Protein AF-A0A1H4M470-F1 (afdb_monomer)

Mean predicted aligned error: 11.05 Å

Solvent-accessible surface area (backbone atoms only — not comparable to full-atom values): 6060 Å² total; per-residue (Å²): 134,82,74,79,84,55,84,59,74,75,57,66,74,62,61,58,74,41,48,100,82,36,68,67,44,51,53,48,61,72,43,42,42,56,55,51,32,56,48,27,64,73,62,47,40,42,80,66,57,75,64,45,68,61,102,70,30,46,36,32,38,24,26,35,80,87,69,47,80,48,69,53,74,50,60,81,85,44,87,88,51,77,72,64,75,91,70,87,73,87,81,80,79,82,131

Structure (mmCIF, N/CA/C/O backbone):
data_AF-A0A1H4M470-F1
#
_entry.id   AF-A0A1H4M470-F1
#
loop_
_atom_site.group_PDB
_atom_site.id
_atom_site.type_symbol
_atom_site.label_atom_id
_atom_site.label_alt_id
_atom_site.label_comp_id
_atom_site.label_asym_id
_atom_site.label_entity_id
_atom_site.label_seq_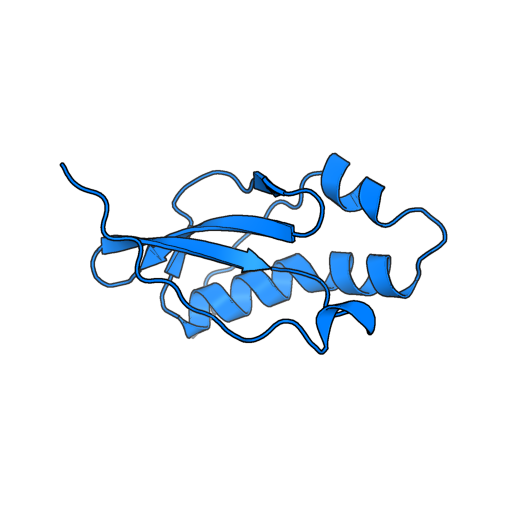id
_atom_site.pdbx_PDB_ins_code
_atom_site.Cartn_x
_atom_site.Cartn_y
_atom_site.Cartn_z
_atom_site.occupancy
_atom_site.B_iso_or_equiv
_atom_site.auth_seq_id
_atom_site.auth_comp_id
_atom_site.auth_asym_id
_atom_site.auth_atom_id
_atom_site.pdbx_PDB_model_num
ATOM 1 N N . MET A 1 1 ? -18.872 -10.722 -7.880 1.00 42.16 1 MET A N 1
ATOM 2 C CA . MET A 1 1 ? -18.393 -9.979 -6.701 1.00 42.16 1 MET A CA 1
ATOM 3 C C . MET A 1 1 ? -17.269 -9.095 -7.198 1.00 42.16 1 MET A C 1
ATOM 5 O O . MET A 1 1 ? -16.243 -9.627 -7.595 1.00 42.16 1 MET A O 1
ATOM 9 N N . THR A 1 2 ? -17.524 -7.801 -7.368 1.00 42.62 2 THR A N 1
ATOM 10 C CA . THR A 1 2 ? -16.481 -6.851 -7.777 1.00 42.62 2 THR A CA 1
ATOM 11 C C . THR A 1 2 ? -15.587 -6.646 -6.559 1.00 42.62 2 THR A C 1
ATOM 13 O O . THR A 1 2 ? -16.134 -6.240 -5.532 1.00 42.62 2 THR A O 1
ATOM 16 N N . PRO A 1 3 ? -14.287 -6.983 -6.610 1.00 50.94 3 PRO A N 1
ATOM 17 C CA . PRO A 1 3 ? -13.407 -6.737 -5.477 1.00 50.94 3 PRO A CA 1
ATOM 18 C C . PRO A 1 3 ? -13.397 -5.235 -5.159 1.00 50.94 3 PRO A C 1
ATOM 20 O O . PRO A 1 3 ? -13.468 -4.418 -6.091 1.00 50.94 3 PRO A O 1
ATOM 23 N N . PRO A 1 4 ? -13.375 -4.844 -3.875 1.00 57.31 4 PRO A N 1
ATOM 24 C CA . PRO A 1 4 ? -13.190 -3.451 -3.508 1.00 57.31 4 PRO A CA 1
ATOM 25 C C . PRO A 1 4 ? -11.876 -2.951 -4.118 1.00 57.31 4 PRO A C 1
ATOM 27 O O . PRO A 1 4 ? -10.812 -3.542 -3.968 1.00 57.31 4 PRO A O 1
ATOM 30 N N . ILE A 1 5 ? -11.954 -1.852 -4.867 1.00 61.09 5 ILE A N 1
ATOM 31 C CA . ILE A 1 5 ? -10.779 -1.277 -5.519 1.00 61.09 5 ILE A CA 1
ATOM 32 C C . ILE A 1 5 ? -9.976 -0.547 -4.440 1.00 61.09 5 ILE A C 1
ATOM 34 O O . ILE A 1 5 ? -10.188 0.640 -4.183 1.00 61.09 5 ILE A O 1
ATOM 38 N N . HIS A 1 6 ? -9.077 -1.264 -3.770 1.00 67.88 6 HIS A N 1
ATOM 39 C CA . HIS A 1 6 ? -8.173 -0.672 -2.793 1.00 67.88 6 HIS A CA 1
ATOM 40 C C . HIS A 1 6 ? -7.136 0.190 -3.515 1.00 67.88 6 HIS A C 1
ATOM 42 O O . HIS A 1 6 ? -6.214 -0.308 -4.161 1.00 67.88 6 HIS A O 1
ATOM 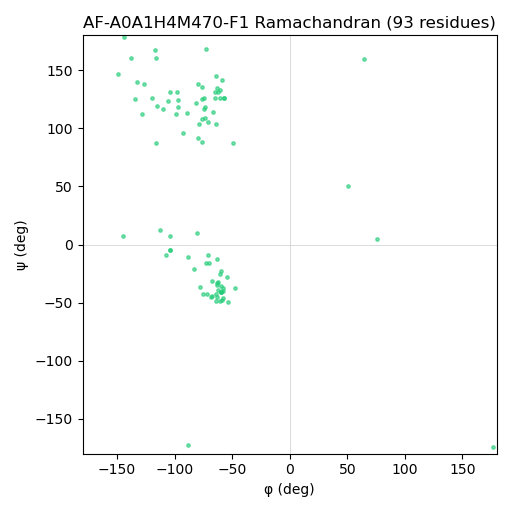48 N N . ARG A 1 7 ? -7.296 1.515 -3.427 1.00 68.81 7 ARG A N 1
ATOM 49 C CA . ARG A 1 7 ? -6.331 2.464 -3.983 1.00 68.81 7 ARG A CA 1
ATOM 50 C C . ARG A 1 7 ? -5.146 2.578 -3.028 1.00 68.81 7 ARG A C 1
ATOM 52 O O . ARG A 1 7 ? -5.258 3.203 -1.979 1.00 68.81 7 ARG A O 1
ATOM 59 N N . ILE A 1 8 ? -4.035 1.941 -3.382 1.00 79.25 8 ILE A N 1
ATOM 60 C CA . ILE A 1 8 ? -2.809 1.958 -2.582 1.00 79.25 8 ILE A CA 1
ATOM 61 C C . ILE A 1 8 ? -1.859 2.994 -3.165 1.00 79.25 8 ILE A C 1
ATOM 63 O O . ILE A 1 8 ? -1.354 2.823 -4.274 1.00 79.25 8 ILE A O 1
ATOM 67 N N . ASP A 1 9 ? -1.628 4.071 -2.417 1.00 78.88 9 ASP A N 1
ATOM 68 C CA . ASP A 1 9 ? -0.642 5.083 -2.781 1.00 78.88 9 ASP A CA 1
ATOM 69 C C . ASP A 1 9 ? 0.771 4.555 -2.481 1.00 78.88 9 ASP A C 1
ATOM 71 O O . ASP A 1 9 ? 1.080 4.126 -1.365 1.00 78.88 9 ASP A O 1
ATOM 75 N N . VAL A 1 10 ? 1.635 4.561 -3.497 1.00 73.62 10 VAL A N 1
ATOM 76 C CA . VAL A 1 10 ? 3.054 4.210 -3.369 1.00 73.62 10 VAL A CA 1
ATOM 77 C C . VAL A 1 10 ? 3.838 5.515 -3.227 1.00 73.62 10 VAL A C 1
ATOM 79 O O . VAL A 1 10 ? 3.788 6.328 -4.145 1.00 73.62 10 VAL A O 1
ATOM 82 N N . PRO A 1 11 ? 4.552 5.749 -2.112 1.00 77.88 11 PRO A N 1
ATOM 83 C CA . PRO A 1 11 ? 5.286 6.997 -1.915 1.00 77.88 11 PRO A CA 1
ATOM 84 C C . PRO A 1 11 ? 6.359 7.228 -2.992 1.00 77.88 11 PRO A C 1
ATOM 86 O O . PRO A 1 11 ? 7.171 6.339 -3.253 1.00 77.88 11 PRO A O 1
ATOM 89 N N . ASP A 1 12 ? 6.427 8.436 -3.560 1.00 75.38 12 ASP A N 1
ATOM 90 C CA . ASP A 1 12 ? 7.374 8.780 -4.640 1.00 75.38 12 ASP A CA 1
ATOM 91 C C . ASP A 1 12 ? 8.839 8.553 -4.240 1.00 75.38 12 ASP A C 1
ATOM 93 O O . ASP A 1 12 ? 9.648 8.062 -5.022 1.00 75.38 12 ASP A O 1
ATOM 97 N N . VAL A 1 13 ? 9.175 8.843 -2.981 1.00 76.62 13 VAL A N 1
ATOM 98 C CA . VAL A 1 13 ? 10.505 8.597 -2.396 1.00 76.62 13 VAL A CA 1
ATOM 99 C C . VAL A 1 13 ? 10.874 7.108 -2.365 1.00 76.62 13 VAL A C 1
ATOM 101 O O . VAL A 1 13 ? 12.039 6.743 -2.531 1.00 76.62 13 VAL A O 1
ATOM 104 N N . PHE A 1 14 ? 9.883 6.231 -2.201 1.00 76.06 14 PHE A N 1
ATOM 105 C CA . P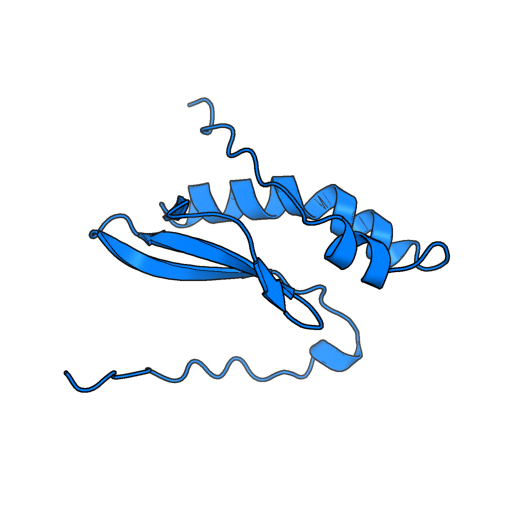HE A 1 14 ? 10.080 4.789 -2.272 1.00 76.06 14 PHE A CA 1
ATOM 106 C C . PHE A 1 14 ? 10.252 4.339 -3.723 1.00 76.06 14 PHE A C 1
ATOM 108 O O . PHE A 1 14 ? 11.167 3.573 -4.014 1.00 76.06 14 PHE A O 1
ATOM 115 N N . ALA A 1 15 ? 9.444 4.870 -4.645 1.00 76.62 15 ALA A N 1
ATOM 116 C CA . ALA A 1 15 ? 9.590 4.595 -6.072 1.00 76.62 15 ALA A CA 1
ATOM 117 C C . ALA A 1 15 ? 10.970 5.031 -6.604 1.00 76.62 15 ALA A C 1
ATOM 119 O O . ALA A 1 15 ? 11.626 4.275 -7.323 1.00 76.62 15 ALA A O 1
ATOM 120 N N . ALA A 1 16 ? 11.465 6.192 -6.166 1.00 76.06 16 ALA A N 1
ATOM 121 C CA . ALA A 1 16 ? 12.790 6.704 -6.514 1.00 76.06 16 ALA A CA 1
ATOM 122 C C . ALA A 1 16 ? 13.941 5.784 -6.061 1.00 76.06 16 ALA A C 1
ATOM 124 O O . ALA A 1 16 ? 15.001 5.778 -6.685 1.00 76.06 16 ALA A O 1
ATOM 125 N N . SER A 1 17 ? 13.734 4.963 -5.023 1.00 72.31 17 SER A N 1
ATOM 126 C CA . SER A 1 17 ? 14.754 4.035 -4.506 1.00 72.31 17 SER A CA 1
ATOM 127 C C . SER A 1 17 ? 15.054 2.861 -5.450 1.00 72.31 17 SER A C 1
ATOM 129 O O . SER A 1 17 ? 16.083 2.210 -5.288 1.00 72.31 17 SER A O 1
ATOM 131 N N . PHE A 1 18 ? 14.197 2.598 -6.445 1.00 70.62 18 PHE A N 1
ATOM 132 C CA . PHE A 1 18 ? 14.439 1.571 -7.468 1.00 70.62 18 PHE A CA 1
ATOM 133 C C . PHE A 1 18 ? 15.216 2.115 -8.681 1.00 70.62 18 PHE A C 1
ATOM 135 O O . PHE A 1 18 ? 15.722 1.329 -9.469 1.00 70.62 18 PHE A O 1
ATOM 142 N N . GLY A 1 19 ? 15.395 3.437 -8.804 1.00 62.84 19 GLY A N 1
ATOM 143 C CA . GLY A 1 19 ? 16.239 4.071 -9.822 1.00 62.84 19 GLY A CA 1
ATOM 144 C C . GLY A 1 19 ? 15.790 3.891 -11.286 1.00 62.84 19 GLY A C 1
ATOM 145 O O . GLY A 1 19 ? 15.075 2.964 -11.670 1.00 62.84 19 GLY A O 1
ATOM 146 N N . ASP A 1 20 ? 16.268 4.776 -12.163 1.00 62.31 20 ASP A N 1
ATOM 147 C CA . ASP A 1 20 ? 15.916 4.768 -13.594 1.00 62.31 20 ASP A CA 1
ATOM 148 C C . ASP A 1 20 ? 16.520 3.596 -14.387 1.00 62.31 20 ASP A C 1
ATOM 150 O O . ASP A 1 20 ? 16.132 3.354 -15.534 1.00 62.31 20 ASP A O 1
ATOM 154 N N . HIS A 1 21 ? 17.430 2.809 -13.806 1.00 59.69 21 HIS A N 1
ATOM 155 C CA . HIS A 1 21 ? 18.121 1.724 -14.516 1.00 59.69 21 HIS A CA 1
ATOM 156 C C . HIS A 1 21 ? 17.684 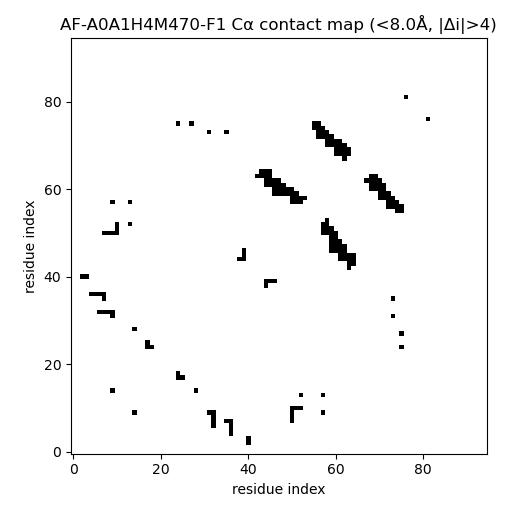0.305 -14.115 1.00 59.69 21 HIS A C 1
ATOM 158 O O . HIS A 1 21 ? 18.025 -0.641 -14.820 1.00 59.69 21 HIS A O 1
ATOM 164 N N . ASP A 1 22 ? 16.877 0.135 -13.061 1.00 72.62 22 ASP A N 1
ATOM 165 C CA . ASP A 1 22 ? 16.368 -1.185 -12.669 1.00 72.62 22 ASP A CA 1
ATOM 166 C C . ASP A 1 22 ? 14.998 -1.474 -13.307 1.00 72.62 22 ASP A C 1
ATOM 168 O O . ASP A 1 22 ? 13.935 -1.073 -12.819 1.00 72.62 22 ASP A O 1
ATOM 172 N N . ALA A 1 23 ? 15.010 -2.184 -14.438 1.00 78.50 23 ALA A N 1
ATOM 173 C CA . ALA A 1 23 ? 13.785 -2.601 -15.117 1.00 78.50 23 ALA A CA 1
ATOM 174 C C . ALA A 1 23 ? 12.935 -3.561 -14.262 1.00 78.50 23 ALA A C 1
ATOM 176 O O . ALA A 1 23 ? 11.704 -3.508 -14.334 1.00 78.50 23 ALA A O 1
ATOM 177 N N . ALA A 1 24 ? 13.571 -4.401 -13.436 1.00 76.75 24 ALA A N 1
ATOM 178 C CA . ALA A 1 24 ? 12.873 -5.331 -12.553 1.00 76.75 24 ALA A CA 1
ATOM 179 C C . ALA A 1 24 ? 12.202 -4.584 -11.391 1.00 76.75 24 ALA A C 1
ATOM 181 O O . ALA A 1 24 ? 11.033 -4.836 -11.087 1.00 76.75 24 ALA A O 1
ATOM 182 N N . GLY A 1 25 ? 12.899 -3.610 -10.804 1.00 78.12 25 GLY A N 1
ATOM 183 C CA . GLY A 1 25 ? 12.360 -2.698 -9.797 1.00 78.12 25 GLY A CA 1
ATOM 184 C C . GLY A 1 25 ? 11.150 -1.908 -10.291 1.00 78.12 25 GLY A C 1
ATOM 185 O O . GLY A 1 25 ? 10.113 -1.883 -9.627 1.00 78.12 25 GLY A O 1
ATOM 186 N N . ARG A 1 26 ? 11.216 -1.341 -11.503 1.00 78.81 26 ARG A N 1
ATOM 187 C CA . ARG A 1 26 ? 10.068 -0.639 -12.109 1.00 78.81 26 ARG A CA 1
ATOM 188 C C . ARG A 1 26 ? 8.879 -1.554 -12.386 1.00 78.81 26 ARG A C 1
ATOM 190 O O . ARG A 1 26 ? 7.743 -1.167 -12.117 1.00 78.81 26 ARG A O 1
ATOM 197 N N . ALA A 1 27 ? 9.120 -2.759 -12.903 1.00 82.56 27 ALA A N 1
ATOM 198 C CA . ALA A 1 27 ? 8.055 -3.735 -13.127 1.00 82.56 27 ALA A CA 1
ATOM 199 C C . ALA A 1 27 ? 7.375 -4.136 -11.806 1.00 82.56 27 ALA A C 1
ATOM 201 O O . ALA A 1 27 ? 6.150 -4.253 -11.744 1.00 82.56 27 ALA A O 1
ATOM 202 N N . TRP A 1 28 ? 8.158 -4.282 -10.735 1.00 82.31 28 TRP A N 1
ATOM 203 C CA . TRP A 1 28 ? 7.638 -4.560 -9.402 1.00 82.31 28 TRP A CA 1
ATOM 204 C C . TRP A 1 28 ? 6.839 -3.380 -8.824 1.00 82.31 28 TRP A C 1
ATOM 206 O O . TRP A 1 28 ? 5.723 -3.587 -8.345 1.00 82.31 28 TRP A O 1
ATOM 216 N N . LEU A 1 29 ? 7.338 -2.143 -8.945 1.00 82.50 29 LEU A N 1
ATOM 217 C CA . LEU A 1 29 ? 6.613 -0.924 -8.552 1.00 82.50 29 LEU A CA 1
ATOM 218 C C . LEU A 1 29 ? 5.275 -0.778 -9.289 1.00 82.50 29 LEU A C 1
ATOM 220 O O . LEU A 1 29 ? 4.272 -0.419 -8.675 1.00 82.50 29 LEU A O 1
ATOM 224 N N . ALA A 1 30 ? 5.229 -1.102 -10.582 1.00 83.75 30 ALA A N 1
ATOM 225 C CA . ALA A 1 30 ? 3.990 -1.074 -11.359 1.00 83.75 30 ALA A CA 1
ATOM 226 C C . ALA A 1 30 ? 2.983 -2.155 -10.915 1.00 83.75 30 ALA A C 1
ATOM 228 O O . ALA A 1 30 ? 1.772 -1.951 -10.999 1.00 83.75 30 ALA A O 1
ATOM 229 N N . ALA A 1 31 ? 3.465 -3.302 -10.429 1.00 84.75 31 ALA A N 1
ATOM 230 C CA . ALA A 1 31 ? 2.622 -4.395 -9.943 1.00 84.75 31 ALA A CA 1
ATOM 231 C C . ALA A 1 31 ? 2.159 -4.217 -8.485 1.00 84.75 31 ALA A C 1
ATOM 233 O O . ALA A 1 31 ? 1.165 -4.824 -8.082 1.00 84.75 31 ALA A O 1
ATOM 234 N N . LEU A 1 32 ? 2.863 -3.397 -7.701 1.00 83.38 32 LEU A N 1
ATOM 235 C CA . LEU A 1 32 ? 2.668 -3.223 -6.260 1.00 83.38 32 LEU A CA 1
ATOM 236 C C . LEU A 1 32 ? 1.229 -2.876 -5.851 1.00 83.38 32 LEU A C 1
ATOM 238 O O . LEU A 1 32 ? 0.708 -3.562 -4.971 1.00 83.38 32 LEU A O 1
ATOM 242 N N . PRO A 1 33 ? 0.553 -1.884 -6.469 1.00 84.12 33 PRO A N 1
ATOM 243 C CA . PRO A 1 33 ? -0.813 -1.531 -6.085 1.00 84.12 33 PRO A CA 1
ATOM 244 C C . PRO A 1 33 ? -1.787 -2.700 -6.251 1.00 84.12 33 PRO A C 1
ATOM 246 O O . PRO A 1 33 ? -2.614 -2.949 -5.377 1.00 84.12 33 PRO A O 1
ATOM 249 N N . ARG A 1 34 ? -1.644 -3.465 -7.341 1.00 84.19 34 ARG A N 1
ATOM 250 C CA . ARG A 1 34 ? -2.473 -4.649 -7.593 1.00 84.19 34 ARG A CA 1
ATOM 251 C C . ARG A 1 34 ? -2.164 -5.767 -6.601 1.00 84.19 34 ARG A C 1
ATOM 253 O O . ARG A 1 34 ? -3.085 -6.345 -6.046 1.00 84.19 34 ARG A O 1
ATOM 260 N N . LEU A 1 35 ? -0.883 -6.049 -6.351 1.00 85.81 35 LEU A N 1
ATOM 261 C CA . LEU A 1 35 ? -0.474 -7.066 -5.375 1.00 85.81 35 LEU A CA 1
ATOM 262 C C . LEU A 1 35 ? -0.981 -6.742 -3.967 1.00 85.81 35 LEU A C 1
ATOM 264 O O . LEU A 1 35 ? -1.418 -7.640 -3.254 1.00 85.81 35 LEU A O 1
ATOM 268 N N . ALA A 1 36 ? -0.930 -5.469 -3.576 1.00 86.12 36 ALA A N 1
ATOM 269 C CA . ALA A 1 36 ? -1.452 -5.013 -2.300 1.00 86.12 36 ALA A CA 1
ATOM 270 C C . ALA A 1 36 ? -2.971 -5.218 -2.214 1.00 86.12 36 ALA A C 1
ATOM 272 O O . ALA A 1 36 ? -3.428 -5.819 -1.248 1.00 86.12 36 ALA A O 1
ATOM 273 N N . ALA A 1 37 ? -3.733 -4.802 -3.231 1.00 86.25 37 ALA A N 1
ATOM 274 C CA . ALA A 1 37 ? -5.180 -5.021 -3.282 1.00 86.25 37 ALA A CA 1
ATOM 275 C C . ALA A 1 37 ? -5.545 -6.516 -3.222 1.00 86.25 37 ALA A C 1
ATOM 277 O O . ALA A 1 37 ? -6.342 -6.916 -2.380 1.00 86.25 37 ALA A O 1
ATOM 278 N N . ASP A 1 38 ? -4.882 -7.353 -4.028 1.00 87.00 38 ASP A N 1
ATOM 279 C CA . ASP A 1 38 ? -5.123 -8.801 -4.061 1.00 87.00 38 ASP A CA 1
ATOM 280 C C . ASP A 1 38 ? -4.858 -9.466 -2.693 1.00 87.00 38 ASP A C 1
ATOM 282 O O . ASP A 1 38 ? -5.532 -10.429 -2.323 1.00 87.00 38 ASP A O 1
ATOM 286 N N . LEU A 1 39 ? -3.853 -8.992 -1.944 1.00 87.75 39 LEU A N 1
ATOM 287 C CA . LEU A 1 39 ? -3.521 -9.511 -0.612 1.00 87.75 39 LEU A CA 1
ATOM 288 C C . LEU A 1 39 ? -4.471 -9.002 0.470 1.00 87.75 39 LEU A C 1
ATOM 290 O O . LEU A 1 39 ? -4.803 -9.771 1.370 1.00 87.75 39 LEU A O 1
ATOM 294 N N . LEU A 1 40 ? -4.915 -7.746 0.375 1.00 87.81 40 LEU A N 1
ATOM 295 C CA . LEU A 1 40 ? -5.934 -7.200 1.268 1.00 87.81 40 LEU A CA 1
ATOM 296 C C . LEU A 1 40 ? -7.234 -7.996 1.149 1.00 87.81 40 LEU A C 1
ATOM 298 O O . LEU A 1 40 ? -7.737 -8.479 2.160 1.00 87.81 40 LEU A O 1
ATOM 302 N N . ASP A 1 41 ? -7.696 -8.233 -0.079 1.00 86.31 41 ASP A N 1
ATOM 303 C CA . ASP A 1 41 ? -8.901 -9.021 -0.347 1.00 86.31 41 ASP A CA 1
ATOM 304 C C . ASP A 1 41 ? -8.749 -10.472 0.119 1.00 86.31 41 ASP A C 1
ATOM 306 O O . ASP A 1 41 ? -9.638 -11.040 0.751 1.00 86.31 41 ASP A O 1
ATOM 310 N N . ARG A 1 42 ? -7.605 -11.099 -0.184 1.00 87.44 42 ARG A N 1
ATOM 311 C CA . ARG A 1 42 ? -7.359 -12.504 0.169 1.00 87.44 42 ARG A CA 1
ATOM 312 C C . ARG A 1 42 ? -7.339 -12.737 1.676 1.00 87.44 42 ARG A C 1
ATOM 314 O O . ARG A 1 42 ? -7.692 -13.830 2.115 1.00 87.44 42 ARG A O 1
ATOM 321 N N . TRP A 1 43 ? -6.845 -11.769 2.439 1.00 87.75 43 TRP A N 1
ATOM 322 C CA . TRP A 1 43 ? -6.676 -11.883 3.887 1.00 87.75 43 TRP A CA 1
ATOM 323 C C . TRP A 1 43 ? -7.740 -11.125 4.682 1.00 87.75 43 TRP A C 1
ATOM 325 O O . TRP A 1 43 ? -7.624 -11.059 5.902 1.00 87.75 43 TRP A O 1
ATOM 335 N N . ASP A 1 44 ? -8.761 -10.592 4.005 1.00 87.56 44 ASP A N 1
ATOM 336 C CA . ASP A 1 44 ? -9.844 -9.806 4.602 1.00 87.56 44 ASP A CA 1
ATOM 337 C C . ASP A 1 44 ? -9.306 -8.678 5.505 1.00 87.56 44 ASP A C 1
ATOM 339 O O . ASP A 1 44 ? -9.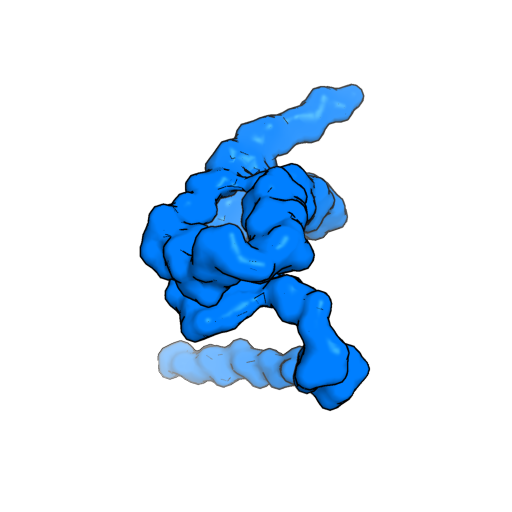635 -8.540 6.687 1.00 87.56 44 ASP A O 1
ATOM 343 N N . LEU A 1 45 ? -8.368 -7.911 4.943 1.00 87.94 45 LEU A N 1
ATOM 344 C CA . LEU A 1 45 ? -7.677 -6.817 5.612 1.00 87.94 45 LEU A CA 1
ATOM 345 C C . LEU A 1 45 ? -8.217 -5.472 5.128 1.00 87.94 45 LEU A C 1
ATOM 347 O O . LEU A 1 45 ? -8.239 -5.179 3.935 1.00 87.94 45 LEU A O 1
ATOM 351 N N . CYS A 1 46 ? -8.545 -4.596 6.071 1.00 87.88 46 CYS A N 1
ATOM 352 C CA . CYS A 1 46 ? -8.919 -3.215 5.792 1.00 87.88 46 CYS A CA 1
ATOM 353 C C . CYS A 1 46 ? -7.720 -2.276 5.997 1.00 87.88 46 CYS A C 1
ATOM 355 O O . CYS A 1 46 ? -7.097 -2.332 7.056 1.00 87.88 46 CYS A O 1
ATOM 357 N N . PRO A 1 47 ? -7.394 -1.373 5.055 1.00 87.50 47 PRO A N 1
ATOM 358 C CA . PRO A 1 47 ? -6.399 -0.326 5.284 1.00 87.50 47 PRO A CA 1
ATOM 359 C C . PRO A 1 47 ? -6.769 0.541 6.494 1.00 87.50 47 PRO A C 1
ATOM 361 O O . PRO A 1 47 ? -7.868 1.091 6.557 1.00 87.50 47 PRO A O 1
ATOM 364 N N . ALA A 1 48 ? -5.843 0.677 7.441 1.00 83.94 48 ALA A N 1
ATOM 365 C CA . ALA A 1 48 ? -6.062 1.386 8.704 1.00 83.94 48 ALA A CA 1
ATOM 366 C C . ALA A 1 48 ? -5.415 2.782 8.740 1.00 83.94 48 ALA A C 1
ATOM 368 O O . ALA A 1 48 ? -5.577 3.521 9.710 1.00 83.94 48 ALA A O 1
ATOM 369 N N . GLY A 1 49 ? -4.661 3.155 7.702 1.00 82.31 49 GLY A N 1
ATOM 370 C CA . GLY A 1 49 ? -3.946 4.426 7.657 1.00 82.31 49 GLY A CA 1
ATOM 371 C C . GLY A 1 49 ? -3.078 4.601 6.409 1.00 82.31 49 GLY A C 1
ATOM 372 O O . GLY A 1 49 ? -3.121 3.761 5.506 1.00 82.31 49 GLY A O 1
ATOM 373 N N . PRO A 1 50 ? -2.294 5.695 6.343 1.00 79.00 50 PRO A N 1
ATOM 374 C CA . PRO A 1 50 ? -1.433 5.978 5.202 1.00 79.00 50 PRO A CA 1
ATOM 375 C C . PRO A 1 50 ? -0.339 4.915 5.047 1.00 79.00 50 PRO A C 1
ATOM 377 O O . PRO A 1 50 ? 0.203 4.401 6.029 1.00 79.00 50 PRO A O 1
ATOM 380 N N . THR A 1 51 ? 0.013 4.616 3.798 1.00 79.00 51 THR A N 1
ATOM 381 C CA . THR A 1 51 ? 1.178 3.796 3.465 1.00 79.00 51 THR A CA 1
ATOM 382 C C . THR A 1 51 ? 2.457 4.479 3.933 1.00 79.00 51 THR A C 1
ATOM 384 O O . THR A 1 51 ? 2.687 5.668 3.716 1.00 79.00 51 THR A O 1
ATOM 387 N N . THR A 1 52 ? 3.322 3.697 4.562 1.00 80.56 52 THR A N 1
ATOM 388 C CA . THR A 1 52 ? 4.685 4.095 4.917 1.00 80.56 52 THR A CA 1
ATOM 389 C C . THR A 1 52 ? 5.667 3.199 4.171 1.00 80.56 52 THR A C 1
ATOM 391 O O . THR A 1 52 ? 5.285 2.192 3.572 1.00 80.56 52 THR A O 1
ATOM 394 N N . HIS A 1 53 ? 6.943 3.561 4.150 1.00 77.56 53 HIS A N 1
ATOM 395 C CA . HIS A 1 53 ? 7.971 2.735 3.531 1.00 77.56 53 HIS A CA 1
ATOM 396 C C . HIS A 1 53 ? 9.177 2.605 4.461 1.00 77.56 53 HIS A C 1
ATOM 398 O O . HIS A 1 53 ? 9.582 3.557 5.125 1.00 77.56 53 HIS A O 1
ATOM 404 N N . GLY A 1 54 ? 9.745 1.403 4.515 1.00 69.06 54 GLY A N 1
ATOM 405 C CA . GLY A 1 54 ? 11.070 1.171 5.081 1.00 69.06 54 GLY A CA 1
ATOM 406 C C . GLY A 1 54 ? 12.158 1.345 4.019 1.00 69.06 54 GLY A C 1
ATOM 407 O O . GLY A 1 54 ? 11.879 1.698 2.876 1.00 69.06 54 GLY A O 1
ATOM 408 N N . MET A 1 55 ? 13.402 1.012 4.371 1.00 64.06 55 MET A N 1
ATOM 409 C CA . MET A 1 55 ? 14.556 1.085 3.456 1.00 64.06 55 MET A CA 1
ATOM 410 C C . MET A 1 55 ? 14.407 0.206 2.197 1.00 64.06 55 MET A C 1
ATOM 412 O O . MET A 1 55 ? 15.049 0.457 1.188 1.00 64.06 55 MET A O 1
ATOM 416 N N . ALA A 1 56 ? 13.564 -0.831 2.246 1.00 67.75 56 ALA A N 1
ATOM 417 C CA . ALA A 1 56 ? 13.428 -1.818 1.175 1.00 67.75 56 ALA A CA 1
ATOM 418 C C . ALA A 1 56 ? 11.996 -2.344 0.975 1.00 67.75 56 ALA A C 1
ATOM 420 O O . ALA A 1 56 ? 11.799 -3.322 0.257 1.00 67.75 56 ALA A O 1
ATOM 421 N N . SER A 1 57 ? 10.988 -1.787 1.649 1.00 78.88 57 SER A N 1
ATOM 422 C CA . SER A 1 57 ? 9.637 -2.365 1.635 1.00 78.88 57 SER A CA 1
ATOM 423 C C . SER A 1 57 ? 8.557 -1.312 1.781 1.00 78.88 57 SER A C 1
ATOM 425 O O . SER A 1 57 ? 8.732 -0.361 2.543 1.00 78.88 57 SER A O 1
ATOM 427 N N . LEU A 1 58 ? 7.419 -1.547 1.135 1.00 82.94 58 LEU A N 1
ATOM 428 C CA . LEU A 1 58 ? 6.182 -0.830 1.409 1.00 82.94 58 LEU A CA 1
ATOM 429 C C . LEU A 1 58 ? 5.525 -1.432 2.656 1.00 82.94 58 LEU A C 1
ATOM 431 O O . LEU A 1 58 ? 5.512 -2.652 2.834 1.00 82.94 58 LEU A O 1
ATOM 435 N N . VAL A 1 59 ? 5.005 -0.575 3.523 1.00 86.12 59 VAL A N 1
ATOM 436 C CA . VAL A 1 59 ? 4.420 -0.929 4.815 1.00 86.12 59 VAL A CA 1
ATOM 437 C C . VAL A 1 59 ? 3.041 -0.288 4.896 1.00 86.12 59 VAL A C 1
ATOM 439 O O . VAL A 1 59 ? 2.913 0.934 4.967 1.00 86.12 59 VAL A O 1
ATOM 442 N N . LEU A 1 60 ? 2.002 -1.113 4.883 1.00 87.56 60 LEU A N 1
ATOM 443 C CA . LEU A 1 60 ? 0.616 -0.671 4.961 1.00 87.56 60 LEU A CA 1
ATOM 444 C C . LEU A 1 60 ? 0.023 -1.081 6.318 1.00 87.56 60 LEU A C 1
ATOM 446 O O . LEU A 1 60 ? -0.087 -2.280 6.589 1.00 87.56 60 LEU A O 1
ATOM 450 N N . PRO A 1 61 ? -0.365 -0.122 7.174 1.00 87.94 61 PRO A N 1
ATOM 451 C CA . PRO A 1 61 ? -1.172 -0.409 8.353 1.00 87.94 61 PRO A CA 1
ATOM 452 C C . PRO A 1 61 ? -2.528 -0.978 7.933 1.00 87.94 61 PRO A C 1
ATOM 454 O O . PRO A 1 61 ? -3.202 -0.410 7.070 1.00 87.94 61 PRO A O 1
ATOM 457 N N . VAL A 1 62 ? -2.937 -2.082 8.551 1.00 90.19 62 VAL A N 1
ATOM 458 C CA . VAL A 1 62 ? -4.202 -2.759 8.255 1.00 90.19 62 VAL A CA 1
ATOM 459 C C . VAL A 1 62 ? -4.903 -3.202 9.534 1.00 90.19 62 VAL A C 1
ATOM 461 O O . VAL A 1 62 ? -4.292 -3.349 10.592 1.00 90.19 62 VAL A O 1
ATOM 464 N N . THR A 1 63 ? -6.195 -3.454 9.428 1.00 90.31 63 THR A N 1
ATOM 465 C CA . THR A 1 63 ? -7.008 -4.090 10.457 1.00 90.31 63 THR A CA 1
ATOM 466 C C . THR A 1 63 ? -7.586 -5.363 9.860 1.00 90.31 63 THR A C 1
ATOM 468 O O . THR A 1 63 ? -8.169 -5.315 8.779 1.00 90.31 63 THR A O 1
ATOM 471 N N . GLY A 1 64 ? -7.384 -6.502 10.522 1.00 87.31 64 GLY A N 1
ATOM 472 C CA . GLY A 1 64 ? -7.996 -7.760 10.090 1.00 87.31 64 GLY A CA 1
ATOM 473 C C . GLY A 1 64 ? -9.492 -7.810 10.378 1.00 87.31 64 GLY A C 1
ATOM 474 O O . GLY A 1 64 ? -10.002 -6.990 11.141 1.00 87.31 64 GLY A O 1
ATOM 475 N N . ALA A 1 65 ? -10.172 -8.807 9.812 1.00 82.44 65 ALA A N 1
ATOM 476 C CA . ALA A 1 65 ? -11.602 -9.058 10.012 1.00 82.44 65 ALA A CA 1
ATOM 477 C C . ALA A 1 65 ? -12.035 -9.031 11.493 1.00 82.44 65 ALA A C 1
ATOM 479 O O . ALA A 1 65 ? -13.074 -8.473 11.837 1.00 82.44 65 ALA A O 1
ATOM 480 N N . ASP A 1 66 ? -11.185 -9.549 12.385 1.00 83.44 66 ASP A N 1
ATOM 481 C CA . ASP A 1 66 ? -11.428 -9.603 13.833 1.00 83.44 66 ASP A CA 1
ATOM 482 C C . ASP A 1 66 ? -11.132 -8.274 14.562 1.00 83.44 66 ASP A C 1
ATOM 484 O O . ASP A 1 66 ? -11.041 -8.230 15.789 1.00 83.44 66 ASP A O 1
ATOM 488 N N . GLY A 1 67 ? -10.897 -7.181 13.830 1.00 84.62 67 GLY A N 1
ATOM 489 C CA . GLY A 1 67 ? -10.537 -5.876 14.393 1.00 84.62 67 GLY A CA 1
ATOM 490 C C . GLY A 1 67 ? -9.087 -5.779 14.884 1.00 84.62 67 GLY A C 1
ATOM 491 O O . GLY A 1 67 ? -8.692 -4.756 15.443 1.00 84.62 67 GLY A O 1
ATOM 492 N N . THR A 1 68 ? -8.276 -6.822 14.681 1.00 87.00 68 THR A N 1
ATOM 493 C CA . THR A 1 68 ? -6.887 -6.862 15.160 1.00 87.00 68 THR A CA 1
ATOM 494 C C . THR A 1 68 ? -5.993 -5.963 14.297 1.00 87.00 68 THR A C 1
ATOM 496 O O . THR A 1 68 ? -5.954 -6.146 13.075 1.00 87.00 68 THR A O 1
ATOM 499 N N . PRO A 1 69 ? -5.243 -5.014 14.892 1.00 87.38 69 PRO A N 1
ATOM 500 C CA . PRO A 1 69 ? -4.256 -4.222 14.167 1.00 87.38 69 PRO A CA 1
ATOM 501 C C . PRO A 1 69 ? -3.112 -5.099 13.654 1.00 87.38 69 PRO A C 1
ATOM 503 O O . PRO A 1 69 ? -2.516 -5.871 14.406 1.00 87.38 69 PRO A O 1
ATOM 506 N N . ALA A 1 70 ? -2.776 -4.951 12.378 1.00 87.81 70 ALA A N 1
ATOM 507 C CA . ALA A 1 70 ? -1.681 -5.652 11.729 1.00 87.81 70 ALA A CA 1
ATOM 508 C C . ALA A 1 70 ? -0.991 -4.748 10.695 1.00 87.81 70 ALA A C 1
ATOM 510 O O . ALA A 1 70 ? -1.356 -3.589 10.483 1.00 87.81 70 ALA A O 1
ATOM 511 N N . VAL A 1 71 ? 0.054 -5.272 10.059 1.00 88.00 71 VAL A N 1
ATOM 512 C CA . VAL A 1 71 ? 0.822 -4.557 9.040 1.00 88.00 71 VAL A CA 1
ATOM 513 C C . VAL A 1 71 ? 1.050 -5.476 7.848 1.00 88.00 71 VAL A C 1
ATOM 515 O O . VAL A 1 71 ? 1.618 -6.558 7.993 1.00 88.00 71 VAL A O 1
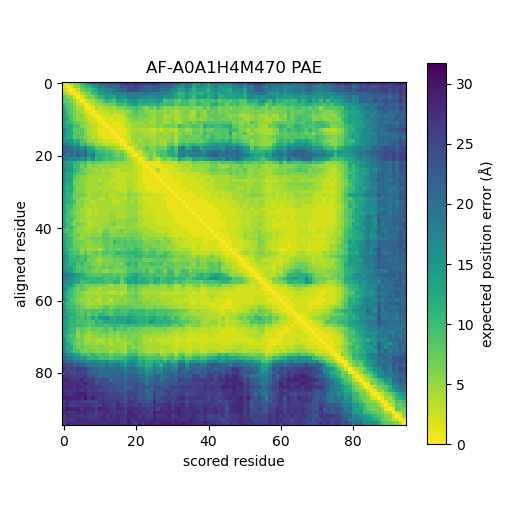ATOM 518 N N . LEU A 1 72 ? 0.657 -5.021 6.660 1.00 87.62 72 LEU A N 1
ATOM 519 C CA . LEU A 1 72 ? 0.990 -5.667 5.398 1.00 87.62 72 LEU A CA 1
ATOM 520 C C . LEU A 1 72 ? 2.314 -5.095 4.881 1.00 87.62 72 LEU A C 1
ATOM 522 O O . LEU A 1 72 ? 2.400 -3.922 4.515 1.00 87.62 72 LEU A O 1
ATOM 526 N N . LYS A 1 73 ? 3.358 -5.927 4.853 1.00 85.06 73 LYS A N 1
ATOM 527 C CA . LYS A 1 73 ? 4.686 -5.555 4.350 1.00 85.06 73 LYS A CA 1
ATOM 528 C C . LYS A 1 73 ? 4.936 -6.197 2.987 1.00 85.06 73 LYS A C 1
ATOM 530 O O . LYS A 1 73 ? 4.903 -7.419 2.868 1.00 85.06 73 LYS A O 1
ATOM 535 N N . LEU A 1 74 ? 5.243 -5.379 1.983 1.00 83.81 74 LEU A N 1
ATOM 536 C CA . LEU A 1 74 ? 5.555 -5.818 0.622 1.00 83.81 74 LEU A CA 1
ATOM 537 C C . LEU A 1 74 ? 7.001 -5.465 0.290 1.00 83.81 74 LEU A C 1
ATOM 539 O O . LEU A 1 74 ? 7.392 -4.297 0.297 1.00 83.81 74 LEU A O 1
ATOM 543 N N . GLN A 1 75 ? 7.799 -6.486 0.004 1.00 81.94 75 GLN A N 1
ATOM 544 C CA . GLN A 1 75 ? 9.214 -6.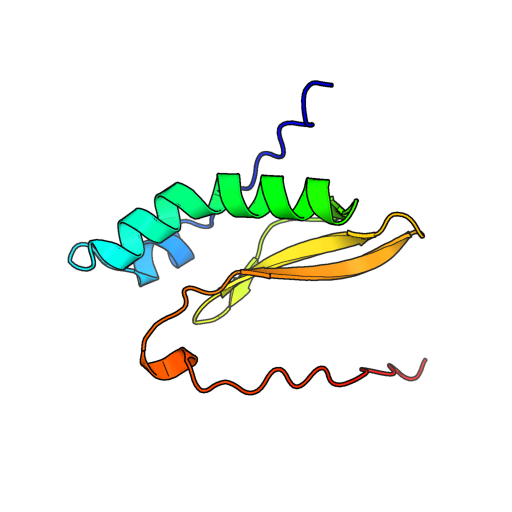363 -0.324 1.00 81.94 75 GLN A CA 1
ATOM 545 C C . GLN A 1 75 ? 9.474 -7.068 -1.656 1.00 81.94 75 GLN A C 1
ATOM 547 O O . GLN A 1 75 ? 8.931 -8.146 -1.898 1.00 81.94 75 GLN A O 1
ATOM 552 N N . GLN A 1 76 ? 10.290 -6.462 -2.518 1.00 71.62 76 GLN A N 1
ATOM 553 C CA . GLN A 1 76 ? 10.747 -7.126 -3.735 1.00 71.62 76 GLN A CA 1
ATOM 554 C C . GLN A 1 76 ? 11.621 -8.319 -3.335 1.00 71.62 76 GLN A C 1
ATOM 556 O O . GLN A 1 76 ? 12.582 -8.161 -2.578 1.00 71.62 76 GLN A O 1
ATOM 561 N N . VAL A 1 77 ? 11.287 -9.509 -3.833 1.00 64.88 77 VAL A N 1
ATOM 562 C CA . VAL A 1 77 ? 12.167 -10.673 -3.716 1.00 64.88 77 VAL A CA 1
ATOM 563 C C . VAL A 1 77 ? 13.304 -10.471 -4.715 1.00 64.88 77 VAL A C 1
ATOM 565 O O . VAL A 1 77 ? 13.066 -10.363 -5.915 1.00 64.88 77 VAL A O 1
ATOM 568 N N . ARG A 1 78 ? 14.526 -10.358 -4.205 1.00 57.06 78 ARG A N 1
ATOM 569 C CA . ARG A 1 78 ? 15.784 -10.313 -4.965 1.00 57.06 78 ARG A CA 1
ATOM 570 C C . ARG A 1 78 ? 16.614 -11.542 -4.590 1.00 57.06 78 ARG A C 1
ATOM 572 O O . ARG A 1 78 ? 16.343 -12.108 -3.535 1.00 57.06 78 ARG A O 1
ATOM 579 N N . GLU A 1 79 ? 17.600 -11.943 -5.396 1.00 46.78 79 GLU A N 1
ATOM 580 C CA . GLU A 1 79 ? 18.430 -13.143 -5.128 1.00 46.78 79 GLU A CA 1
ATOM 581 C C . GLU A 1 79 ? 19.087 -13.115 -3.726 1.00 46.78 79 GLU A C 1
ATOM 583 O O . GLU A 1 79 ? 19.245 -14.138 -3.071 1.00 46.78 79 GLU A O 1
ATOM 588 N N . GLU A 1 80 ? 19.342 -11.926 -3.169 1.00 46.81 80 GLU A N 1
ATOM 589 C CA . GLU A 1 80 ? 19.821 -11.740 -1.786 1.00 46.81 80 GLU A CA 1
ATOM 590 C C . GLU A 1 80 ? 18.745 -11.996 -0.695 1.00 46.81 80 GLU A C 1
ATOM 592 O O . GLU A 1 80 ? 19.049 -12.172 0.482 1.00 46.81 80 GLU A O 1
ATOM 597 N N . THR A 1 81 ? 17.460 -12.029 -1.061 1.00 46.59 81 THR A N 1
ATOM 598 C CA . THR A 1 81 ? 16.296 -12.274 -0.177 1.00 46.59 81 THR A CA 1
ATOM 599 C C . THR A 1 81 ? 15.715 -13.684 -0.332 1.00 46.59 81 THR A C 1
ATOM 601 O O . THR A 1 81 ? 14.839 -14.062 0.445 1.00 46.59 81 THR A O 1
ATOM 604 N N . GLU A 1 82 ? 16.209 -14.494 -1.275 1.00 46.78 82 GLU A N 1
ATOM 605 C CA . GLU A 1 82 ? 15.824 -15.912 -1.408 1.00 46.78 82 GLU A CA 1
ATOM 606 C C . GLU A 1 82 ? 16.225 -16.755 -0.179 1.00 46.78 82 GLU A C 1
ATOM 608 O O . GLU A 1 82 ? 15.722 -17.860 0.009 1.00 46.78 82 GLU A O 1
ATOM 613 N N . GLY A 1 83 ? 17.070 -16.207 0.705 1.00 42.97 83 GLY A N 1
ATOM 614 C CA . GLY A 1 83 ? 17.518 -16.834 1.949 1.00 42.97 83 GLY A CA 1
ATOM 615 C C . GLY A 1 83 ? 17.043 -16.174 3.246 1.00 42.97 83 GLY A C 1
ATOM 616 O O . GLY A 1 83 ? 17.602 -16.490 4.293 1.00 42.97 83 GLY A O 1
ATOM 617 N N . ALA A 1 84 ? 16.069 -15.255 3.239 1.00 43.59 84 ALA A N 1
ATOM 618 C CA . ALA A 1 84 ? 15.547 -14.713 4.498 1.00 43.59 84 ALA A CA 1
ATOM 619 C C . ALA A 1 84 ? 14.611 -15.752 5.152 1.00 43.59 84 ALA A C 1
ATOM 621 O O . ALA A 1 84 ? 13.506 -15.962 4.643 1.00 43.59 84 ALA A O 1
ATOM 622 N N . PRO A 1 85 ? 14.993 -16.425 6.258 1.00 41.88 85 PRO A N 1
ATOM 623 C CA . PRO A 1 85 ? 1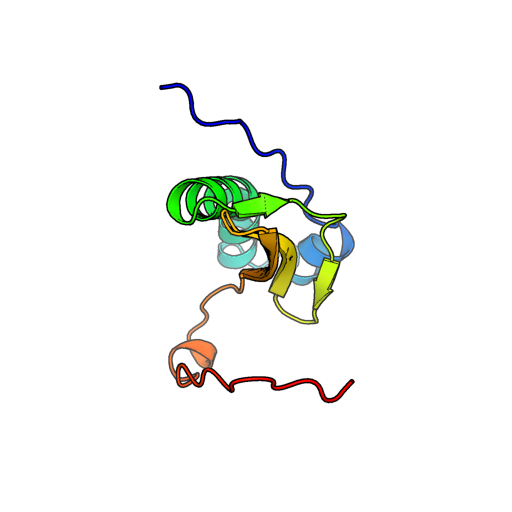4.104 -17.381 6.897 1.00 41.88 85 PRO A CA 1
ATOM 624 C C . PRO A 1 85 ? 12.840 -16.652 7.351 1.00 41.88 85 PRO A C 1
ATOM 626 O O . PRO A 1 85 ? 12.921 -15.667 8.092 1.00 41.88 85 PRO A O 1
ATOM 629 N N . LEU A 1 86 ? 11.683 -17.167 6.923 1.00 50.97 86 LEU A N 1
ATOM 630 C CA . LEU A 1 86 ? 10.367 -16.915 7.509 1.00 50.97 86 LEU A CA 1
ATOM 631 C C . LEU A 1 86 ? 10.462 -17.121 9.025 1.00 50.97 86 LEU A C 1
ATOM 633 O O . LEU A 1 86 ? 10.256 -18.213 9.544 1.00 50.97 86 LEU A O 1
ATOM 637 N N . SER A 1 87 ? 10.829 -16.071 9.746 1.00 45.12 87 SER A N 1
ATOM 638 C CA . SER A 1 87 ? 10.890 -16.060 11.197 1.00 45.12 87 SER A CA 1
ATOM 639 C C . SER A 1 87 ? 9.859 -15.054 11.677 1.00 45.12 87 SER A C 1
ATOM 641 O O . SER A 1 87 ? 10.126 -13.870 11.865 1.00 45.12 87 SER A O 1
ATOM 643 N N . LEU A 1 88 ? 8.632 -15.552 11.835 1.00 48.22 88 LEU A N 1
ATOM 644 C CA . LEU A 1 88 ? 7.598 -14.873 12.601 1.00 48.22 88 LEU A CA 1
ATOM 645 C C . LEU A 1 88 ? 8.052 -14.867 14.062 1.00 48.22 88 LEU A C 1
ATOM 647 O O . LEU A 1 88 ? 8.178 -15.921 14.685 1.00 48.22 88 LEU A O 1
ATOM 651 N N . ARG A 1 89 ? 8.328 -13.683 14.608 1.00 58.25 89 ARG A N 1
ATOM 652 C CA . ARG A 1 89 ? 8.434 -13.497 16.056 1.00 58.25 89 ARG A CA 1
ATOM 653 C C . ARG A 1 89 ? 7.097 -12.968 16.540 1.00 58.25 89 ARG A C 1
ATOM 655 O O . ARG A 1 89 ? 6.611 -11.954 16.049 1.00 58.25 89 ARG A O 1
ATOM 662 N N . THR A 1 90 ? 6.507 -13.670 17.494 1.00 45.34 90 THR A N 1
ATOM 663 C CA . THR A 1 90 ? 5.374 -13.193 18.278 1.00 45.34 90 THR A CA 1
ATOM 664 C C . THR A 1 90 ? 5.853 -11.985 19.078 1.00 45.34 90 THR A C 1
ATOM 666 O O . THR A 1 90 ? 6.590 -12.127 20.051 1.00 45.34 90 THR A O 1
ATOM 669 N N . CYS A 1 91 ? 5.485 -10.781 18.650 1.00 39.53 91 CYS A N 1
ATOM 670 C CA . CYS A 1 91 ? 5.657 -9.588 19.468 1.00 39.53 91 CYS A CA 1
ATOM 671 C C . CYS A 1 91 ? 4.518 -9.553 20.488 1.00 39.53 91 CYS A C 1
ATOM 673 O O . CYS A 1 91 ? 3.443 -9.031 20.207 1.00 39.53 91 CYS A O 1
ATOM 675 N N . SER A 1 92 ? 4.735 -10.127 21.671 1.00 63.91 92 SER A N 1
ATOM 676 C CA . SER A 1 92 ? 3.937 -9.758 22.838 1.00 63.91 92 SER A CA 1
ATOM 677 C C . SER A 1 92 ? 4.404 -8.378 23.298 1.00 63.91 92 SER A C 1
ATOM 679 O O . SER A 1 92 ? 5.523 -8.240 23.795 1.00 63.91 92 SER A O 1
ATOM 681 N N . TRP A 1 93 ? 3.579 -7.355 23.102 1.00 39.88 93 TRP A N 1
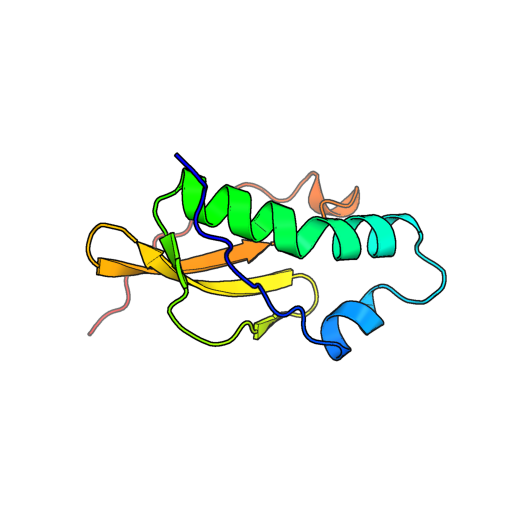ATOM 682 C CA . TRP A 1 93 ? 3.785 -6.047 23.718 1.00 39.88 93 TRP A CA 1
ATOM 683 C C . TRP A 1 93 ? 3.251 -6.093 25.161 1.00 39.88 93 TRP A C 1
ATOM 685 O O . TRP A 1 93 ? 2.076 -6.426 25.334 1.00 39.88 93 TRP A O 1
ATOM 695 N N . PRO A 1 94 ? 4.057 -5.817 26.203 1.00 56.50 94 PRO A N 1
ATOM 696 C CA . PRO A 1 94 ? 3.529 -5.626 27.550 1.00 56.50 94 PRO A CA 1
ATOM 697 C C . PRO A 1 94 ? 2.871 -4.242 27.669 1.00 56.50 94 PRO A C 1
ATOM 699 O O . PRO A 1 94 ? 3.409 -3.256 27.168 1.00 56.50 94 PRO A O 1
ATOM 702 N N . ALA A 1 95 ? 1.691 -4.221 28.296 1.00 51.66 95 ALA A N 1
ATOM 703 C CA . ALA A 1 95 ? 0.870 -3.039 28.575 1.00 51.66 95 ALA A CA 1
ATOM 704 C C . ALA A 1 95 ? 1.608 -1.941 29.356 1.00 51.66 95 ALA A C 1
ATOM 706 O O . ALA A 1 95 ? 2.482 -2.289 30.185 1.00 51.66 95 ALA A O 1
#

Nearest PDB structures (foldseek):
  4gyi-assembly1_A  TM=4.995E-01  e=4.618E-01  Thermochaetoides thermophila DSM 1495
  1gut-assembly1_C  TM=5.705E-01  e=1.106E+00  Clostridium pasteurianum
  2rk0-assembly1_A  TM=5.279E-01  e=1.712E+00  Parafrankia sp. EAN1pec
  1h9s-assembly1_B  TM=5.637E-01  e=2.490E+00  Escherichia coli
  8zx1-assembly1_D  TM=5.248E-01  e=2.339E+00  Escherichia coli

Secondary structure (DSSP, 8-state):
-PPP----PPPHHHHHTTTTT-HHHHHHHHHHHHHHHHHHHHTTEEE-S--EE-SSEEEEEEEETTS-EEEEEEE---GGGTT------------

Radius of gyration: 14.65 Å; Cα contacts (8 Å, |Δi|>4): 99; chains: 1; bounding box: 38×26×44 Å

pLDDT: mean 72.8, std 15.35, range [39.53, 90.31]

Sequence (95 aa):
MTPPIHRIDVPDVFAASFGDHDAAGRAWLAALPRLAADLLDRWDLCPAGPTTHGMASLVLPVTGADGTPAVLKLQQVREETEGAPLSLRTCSWPA

Foldseek 3Di:
DPQPQDAADDDPVLLCLCPPPNPVSVVCVVCVSVVVSVVCRVQVWAFPDHWDDDNFWIWTWTAGPVRRTDIDIGGDDDPVNVPDPPDDDPPPDDD

Organism: Streptomyces melanosporofaciens (NCBI:txid67327)